Protein AF-A0A3D1TIN1-F1 (afdb_monomer)

Sequence (79 aa):
MRQSLSHPQQVGAICASSRSMGWTMTDAIGIGDAKNIVELGPGDGAFTEVILERMSPDAHLMAVEINPEFSARLRGRFP

Mean predicted aligned error: 7.55 Å

Nearest PDB structures (foldseek):
  7cvu-assembly2_B  TM=8.527E-01  e=1.715E-02  Niastella koreensis GR20-10
  3tfw-assembly1_B-2  TM=7.392E-01  e=2.242E-02  Klebsiella pneumoniae subsp. pneumoniae MGH 78578
  5k09-assembly7_G  TM=7.547E-01  e=5.010E-02  Rattus norvegicus
  5lr6-assembly3_C  TM=7.856E-01  e=5.357E-02  Rattus norvegicus
  5k0g-assembly2_B  TM=6.926E-01  e=8.009E-02  Rattus norvegicus

Radius of gyration: 12.86 Å; Cα contacts (8 Å, |Δi|>4): 77; chains: 1; bounding box: 29×20×37 Å

Structure (mmCIF, N/CA/C/O backbone):
data_AF-A0A3D1TIN1-F1
#
_entry.id   AF-A0A3D1TIN1-F1
#
loop_
_atom_site.group_PDB
_atom_site.id
_atom_site.type_symbol
_atom_site.label_atom_id
_atom_site.label_alt_id
_atom_site.label_comp_id
_atom_site.label_asym_id
_atom_site.label_entity_id
_atom_site.label_seq_id
_atom_site.pdbx_PDB_ins_code
_atom_site.Cartn_x
_atom_site.Cartn_y
_atom_site.Cartn_z
_atom_site.occupancy
_atom_site.B_iso_or_equiv
_atom_site.auth_seq_id
_atom_site.auth_comp_id
_atom_site.auth_asym_id
_atom_site.auth_atom_id
_atom_site.pdbx_PDB_model_num
ATOM 1 N N . MET A 1 1 ? 4.977 6.537 -18.848 1.00 46.34 1 MET A N 1
ATOM 2 C CA . MET A 1 1 ? 3.978 5.993 -19.801 1.00 46.34 1 MET A CA 1
ATOM 3 C C . MET A 1 1 ? 4.558 5.137 -20.942 1.00 46.34 1 MET A C 1
ATOM 5 O O . MET A 1 1 ? 3.772 4.619 -21.718 1.00 46.34 1 MET A O 1
ATOM 9 N N . ARG A 1 2 ? 5.883 4.933 -21.082 1.00 41.62 2 ARG A N 1
ATOM 10 C CA . ARG A 1 2 ? 6.465 4.251 -22.267 1.00 41.62 2 ARG A CA 1
ATOM 11 C C . ARG A 1 2 ? 6.966 2.810 -22.067 1.00 41.62 2 ARG A C 1
ATOM 13 O O . ARG A 1 2 ? 7.418 2.212 -23.030 1.00 41.62 2 ARG A O 1
ATOM 20 N N . GLN A 1 3 ? 6.870 2.241 -20.868 1.00 41.38 3 GLN A N 1
ATOM 21 C CA . GLN A 1 3 ? 7.423 0.905 -20.572 1.00 41.38 3 GLN A CA 1
ATOM 22 C C . GLN A 1 3 ? 6.361 -0.199 -20.443 1.00 41.38 3 GLN A C 1
ATOM 24 O O . GLN A 1 3 ? 6.693 -1.375 -20.524 1.00 41.38 3 GLN A O 1
ATOM 29 N N . SER A 1 4 ? 5.081 0.161 -20.305 1.00 48.69 4 SER A N 1
ATOM 30 C CA . SER A 1 4 ? 3.973 -0.789 -20.103 1.00 48.69 4 SER A CA 1
ATOM 31 C C . SER A 1 4 ? 3.560 -1.563 -21.365 1.00 48.69 4 SER A C 1
ATOM 33 O O . SER A 1 4 ? 2.656 -2.386 -21.300 1.00 48.69 4 SER A O 1
ATOM 35 N N . LEU A 1 5 ? 4.192 -1.300 -22.515 1.00 46.28 5 LEU A N 1
ATOM 36 C CA . LEU A 1 5 ? 3.815 -1.872 -23.815 1.00 46.28 5 LEU A CA 1
ATOM 37 C C . LEU A 1 5 ? 4.726 -3.016 -24.283 1.00 46.28 5 LEU A C 1
ATOM 39 O O . LEU A 1 5 ? 4.398 -3.669 -25.269 1.00 46.28 5 LEU A O 1
ATOM 43 N N . SER A 1 6 ? 5.851 -3.281 -23.611 1.00 45.06 6 SER A N 1
ATOM 44 C CA . SER A 1 6 ? 6.872 -4.173 -24.181 1.00 45.06 6 SER A CA 1
ATOM 45 C C . SER A 1 6 ? 6.727 -5.654 -23.811 1.00 45.06 6 SER A C 1
ATOM 47 O O . SER A 1 6 ? 7.314 -6.476 -24.502 1.00 45.06 6 SER A O 1
ATOM 49 N N . HIS A 1 7 ? 5.953 -6.028 -22.780 1.00 38.88 7 HIS A N 1
ATOM 50 C CA . HIS A 1 7 ? 5.829 -7.435 -22.350 1.00 38.88 7 HIS A CA 1
ATOM 51 C C . HIS A 1 7 ? 4.446 -7.758 -21.741 1.00 38.88 7 HIS A C 1
ATOM 53 O O . HIS A 1 7 ? 4.316 -7.873 -20.520 1.00 38.88 7 HIS A O 1
ATOM 59 N N . PRO A 1 8 ? 3.397 -7.958 -22.564 1.00 40.34 8 PRO A N 1
ATOM 60 C CA . PRO A 1 8 ? 2.049 -8.289 -22.082 1.00 40.34 8 PRO A CA 1
ATOM 61 C C . PRO A 1 8 ? 1.954 -9.642 -21.353 1.00 40.34 8 PRO A C 1
ATOM 63 O O . PRO A 1 8 ? 0.961 -9.908 -20.688 1.00 40.34 8 PRO A O 1
ATOM 66 N N . GLN A 1 9 ? 2.986 -10.486 -21.430 1.00 42.81 9 GLN A N 1
ATOM 67 C CA . GLN A 1 9 ? 3.059 -11.752 -20.690 1.00 42.81 9 GLN A CA 1
ATOM 68 C C . GLN A 1 9 ? 3.563 -11.599 -19.243 1.00 42.81 9 GLN A C 1
ATOM 70 O O . GLN A 1 9 ? 3.456 -12.543 -18.468 1.00 42.81 9 GLN A O 1
ATOM 75 N N . GLN A 1 10 ? 4.096 -10.429 -18.868 1.00 44.66 10 GLN A N 1
ATOM 76 C CA . GLN A 1 10 ? 4.640 -10.163 -17.527 1.00 44.66 10 GLN A CA 1
ATOM 77 C C . GLN A 1 10 ? 3.759 -9.236 -16.677 1.00 44.66 10 GLN A C 1
ATOM 79 O O . GLN A 1 10 ? 3.940 -9.169 -15.466 1.00 44.66 10 GLN A O 1
ATOM 84 N N . VAL A 1 11 ? 2.798 -8.538 -17.289 1.00 49.91 11 VAL A N 1
ATOM 85 C CA . VAL A 1 11 ? 1.940 -7.550 -16.621 1.00 49.91 11 VAL A CA 1
ATOM 86 C C . VAL A 1 11 ? 0.486 -7.979 -16.807 1.00 49.91 11 VAL A C 1
ATOM 88 O O . VAL A 1 11 ? -0.162 -7.606 -17.778 1.00 49.91 11 VAL A O 1
ATOM 91 N N . GLY A 1 12 ? -0.029 -8.797 -15.885 1.00 39.44 12 GLY A N 1
ATOM 92 C CA . GLY A 1 12 ? -1.396 -9.344 -15.922 1.00 39.44 12 GLY A CA 1
ATOM 93 C C . GLY A 1 12 ? -2.533 -8.318 -15.781 1.00 39.44 12 GLY A C 1
ATOM 94 O O . GLY A 1 12 ? -3.695 -8.707 -15.740 1.00 39.44 12 GLY A O 1
ATOM 95 N N . ALA A 1 13 ? -2.231 -7.021 -15.718 1.00 46.75 13 ALA A N 1
ATOM 96 C CA . ALA A 1 13 ? -3.217 -5.952 -15.630 1.00 46.75 13 ALA A CA 1
ATOM 97 C C . ALA A 1 13 ? -2.741 -4.725 -16.422 1.00 46.75 13 ALA A C 1
ATOM 99 O O . ALA A 1 13 ? -2.137 -3.800 -15.885 1.00 46.75 13 ALA A O 1
ATOM 100 N N . ILE A 1 14 ? -3.004 -4.708 -17.730 1.00 45.34 14 ILE A N 1
ATOM 101 C CA . ILE A 1 14 ? -2.834 -3.504 -18.553 1.00 45.34 14 ILE A CA 1
ATOM 102 C C . ILE A 1 14 ? -4.156 -2.733 -18.526 1.00 45.34 14 ILE A C 1
ATOM 104 O O . ILE A 1 14 ? -4.932 -2.753 -19.476 1.00 45.34 14 ILE A O 1
ATOM 108 N N . CYS A 1 15 ? -4.432 -2.052 -17.419 1.00 46.88 15 CYS A N 1
ATOM 109 C CA . CYS A 1 15 ? -5.280 -0.868 -17.458 1.00 46.88 15 CYS A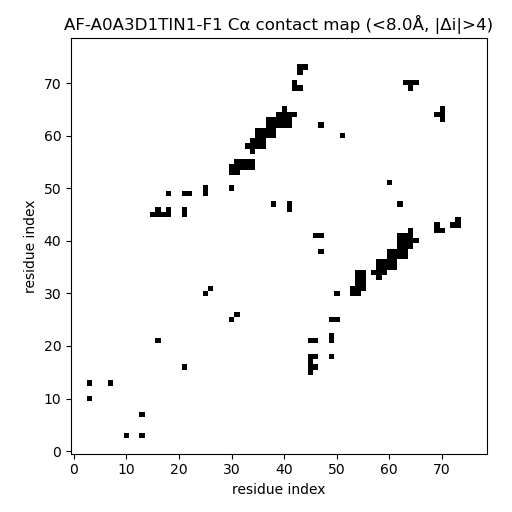 CA 1
ATOM 110 C C . CYS A 1 15 ? -4.911 0.041 -16.289 1.00 46.88 15 CYS A C 1
ATOM 112 O O . CYS A 1 15 ? -4.988 -0.374 -15.131 1.00 46.88 15 CYS A O 1
ATOM 114 N N . ALA A 1 16 ? -4.503 1.276 -16.601 1.00 54.47 16 ALA A N 1
ATOM 115 C CA . ALA A 1 16 ? -4.407 2.335 -15.607 1.00 54.47 16 ALA A CA 1
ATOM 116 C C . ALA A 1 16 ? -5.771 2.429 -14.927 1.00 54.47 16 ALA A C 1
ATOM 118 O O . ALA A 1 16 ? -6.775 2.783 -15.547 1.00 54.47 16 ALA A O 1
ATOM 119 N N . SER A 1 17 ? -5.817 1.996 -13.679 1.00 64.69 17 SER A N 1
ATOM 120 C CA . SER A 1 17 ? -7.072 1.849 -12.976 1.00 64.69 17 SER A CA 1
ATOM 121 C C . SER A 1 17 ? -7.486 3.207 -12.450 1.00 64.69 17 SER A C 1
ATOM 123 O O . SER A 1 17 ? -6.692 3.899 -11.813 1.00 64.69 17 SER A O 1
ATOM 125 N N . SER A 1 18 ? -8.709 3.635 -12.764 1.00 79.50 18 SER A N 1
ATOM 126 C CA . SER A 1 18 ? -9.200 4.905 -12.242 1.00 79.50 18 SER A CA 1
ATOM 127 C C . SER A 1 18 ? -9.251 4.841 -10.717 1.00 79.50 18 SER A C 1
ATOM 129 O O . SER A 1 18 ? -9.553 3.798 -10.132 1.00 79.50 18 SER A O 1
ATOM 131 N N . ARG A 1 19 ? -9.032 5.984 -10.059 1.00 81.88 19 ARG A N 1
ATOM 132 C CA . ARG A 1 19 ? -9.198 6.092 -8.603 1.00 81.88 19 ARG A CA 1
ATOM 133 C C . ARG A 1 19 ? -10.579 5.601 -8.154 1.00 81.88 19 ARG A C 1
ATOM 135 O O . ARG A 1 19 ? -10.681 4.925 -7.139 1.00 81.88 19 ARG A O 1
ATOM 142 N N . SER A 1 20 ? -11.626 5.886 -8.935 1.00 85.75 20 SER A N 1
ATOM 143 C CA . SER A 1 20 ? -12.986 5.403 -8.666 1.00 85.75 20 SER A CA 1
ATOM 144 C C . SER A 1 20 ? -13.084 3.878 -8.666 1.00 85.75 20 SER A C 1
ATOM 146 O O . SER A 1 20 ? -13.709 3.317 -7.773 1.00 85.75 20 SER A O 1
ATOM 148 N N . MET A 1 21 ? -12.431 3.200 -9.612 1.00 88.31 21 MET A N 1
ATOM 149 C CA . MET A 1 21 ? -12.399 1.741 -9.650 1.00 88.31 21 MET A CA 1
ATOM 150 C C . MET A 1 21 ? -11.624 1.176 -8.460 1.00 88.31 21 MET A C 1
ATOM 152 O O . MET A 1 21 ? -12.110 0.252 -7.814 1.00 88.31 21 MET A O 1
ATOM 156 N N . GLY A 1 22 ? -10.475 1.771 -8.121 1.00 89.12 22 GLY A N 1
ATOM 157 C CA . GLY A 1 22 ? -9.720 1.407 -6.921 1.00 89.12 22 GLY A CA 1
ATOM 158 C C . GLY A 1 22 ? -10.574 1.500 -5.657 1.00 89.12 22 GLY A C 1
ATOM 159 O O . GLY A 1 22 ? -10.596 0.571 -4.851 1.00 89.12 22 GLY A O 1
ATOM 160 N N . TRP A 1 23 ? -11.354 2.575 -5.519 1.00 91.38 23 TRP A N 1
ATOM 161 C CA . TRP A 1 23 ? -12.303 2.748 -4.418 1.00 91.38 23 TRP A CA 1
ATOM 162 C C . TRP A 1 23 ? -13.389 1.670 -4.419 1.00 91.38 23 TRP A C 1
ATOM 164 O O . TRP A 1 23 ? -13.552 0.975 -3.423 1.00 91.38 23 TRP A O 1
ATOM 174 N N . THR A 1 24 ? -14.099 1.456 -5.526 1.00 92.81 24 THR A N 1
ATOM 175 C CA . THR A 1 24 ? -15.157 0.433 -5.580 1.00 92.81 24 THR A CA 1
ATOM 176 C C . THR A 1 24 ? -14.626 -0.970 -5.278 1.00 92.81 24 THR A C 1
ATOM 178 O O . THR A 1 24 ? -15.239 -1.708 -4.512 1.00 92.81 24 THR A O 1
ATOM 181 N N . MET A 1 25 ? -13.468 -1.340 -5.829 1.00 91.12 25 MET A N 1
ATOM 182 C CA . MET A 1 25 ? -12.882 -2.666 -5.621 1.00 91.12 25 MET A CA 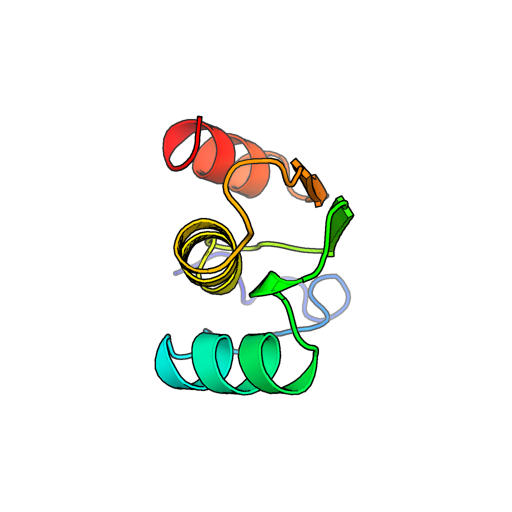1
ATOM 183 C C . MET A 1 25 ? -12.423 -2.878 -4.179 1.00 91.12 25 MET A C 1
ATOM 185 O O . MET A 1 25 ? -12.692 -3.927 -3.602 1.00 91.12 25 MET A O 1
ATOM 189 N N . THR A 1 26 ? -11.760 -1.885 -3.583 1.00 91.88 26 THR A N 1
ATOM 190 C CA . THR A 1 26 ? -11.311 -1.969 -2.183 1.00 91.88 26 THR A CA 1
ATOM 191 C C . THR A 1 26 ? -12.482 -1.933 -1.195 1.00 91.88 26 THR A C 1
ATOM 193 O O . THR A 1 26 ? -12.395 -2.518 -0.118 1.00 91.88 26 THR A O 1
ATOM 196 N N . ASP A 1 27 ? -13.604 -1.307 -1.568 1.00 91.81 27 ASP A N 1
ATOM 197 C CA . ASP A 1 27 ? -14.823 -1.280 -0.750 1.00 91.81 27 ASP A CA 1
ATOM 198 C C . ASP A 1 27 ? -15.478 -2.653 -0.705 1.00 91.81 27 ASP A C 1
ATOM 200 O O . ASP A 1 27 ? -15.765 -3.180 0.366 1.00 91.81 27 ASP A O 1
ATOM 204 N N . ALA A 1 28 ? -15.622 -3.269 -1.879 1.00 93.00 28 ALA A N 1
ATOM 205 C CA . ALA A 1 28 ? -16.262 -4.567 -2.035 1.00 93.00 28 ALA A CA 1
ATOM 206 C C . ALA A 1 28 ? -15.572 -5.691 -1.242 1.00 93.00 28 ALA A C 1
ATOM 208 O O . ALA A 1 28 ? -16.217 -6.682 -0.908 1.00 93.00 28 ALA A O 1
ATOM 209 N N . ILE A 1 29 ? -14.278 -5.545 -0.937 1.00 91.38 29 ILE A N 1
ATOM 210 C CA . ILE A 1 29 ? -13.504 -6.516 -0.150 1.00 91.38 29 ILE A CA 1
ATOM 211 C C . ILE A 1 29 ? -13.370 -6.141 1.333 1.00 91.38 29 ILE A C 1
ATOM 213 O O . ILE A 1 29 ? -12.669 -6.838 2.062 1.00 91.38 29 ILE A O 1
ATOM 217 N N . GLY A 1 30 ? -14.002 -5.052 1.787 1.00 94.12 30 GLY A N 1
ATOM 218 C CA . GLY A 1 30 ? -13.953 -4.629 3.188 1.00 94.12 30 GLY A CA 1
ATOM 219 C C . GLY A 1 30 ? -12.552 -4.223 3.655 1.00 94.12 30 GLY A C 1
ATOM 220 O O . GLY A 1 30 ? -12.157 -4.558 4.770 1.00 94.12 30 GLY A O 1
ATOM 221 N N . ILE A 1 31 ? -11.784 -3.511 2.815 1.00 95.44 31 ILE A N 1
ATOM 222 C CA . ILE A 1 31 ? -10.375 -3.163 3.099 1.00 95.44 31 ILE A CA 1
ATOM 223 C C . ILE A 1 31 ? -10.182 -2.466 4.462 1.00 95.44 31 ILE A C 1
ATOM 225 O O . ILE A 1 31 ? -9.135 -2.620 5.084 1.00 95.44 31 ILE A O 1
ATOM 229 N N 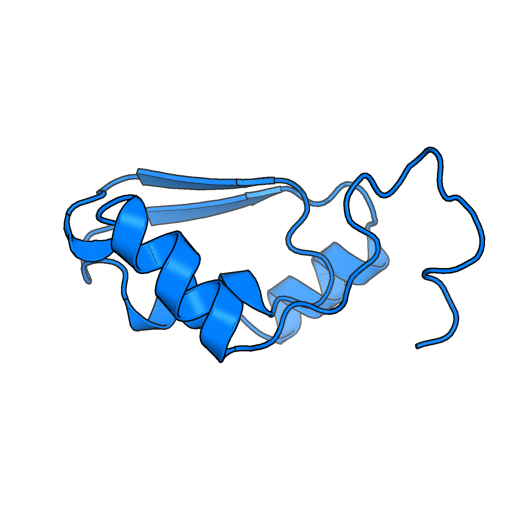. GLY A 1 32 ? -11.184 -1.715 4.933 1.00 95.62 32 GLY A N 1
ATOM 230 C CA . GLY A 1 32 ? -11.118 -0.962 6.189 1.00 95.62 32 GLY A CA 1
ATOM 231 C C . GLY A 1 32 ? -11.014 -1.839 7.437 1.00 95.62 32 GLY A C 1
ATOM 232 O O . GLY A 1 32 ? -10.430 -1.410 8.426 1.00 95.62 32 GLY A O 1
ATOM 233 N N . ASP A 1 33 ? -11.499 -3.081 7.374 1.00 95.88 33 ASP A N 1
ATOM 234 C CA . ASP A 1 33 ? -11.451 -4.029 8.494 1.00 95.88 33 ASP A CA 1
ATOM 235 C C . ASP A 1 33 ? -10.233 -4.970 8.417 1.00 95.88 33 ASP A C 1
ATOM 237 O O . ASP A 1 33 ? -9.928 -5.703 9.364 1.00 95.88 33 ASP A O 1
ATOM 241 N N . ALA A 1 34 ? -9.508 -4.956 7.294 1.00 96.31 34 ALA A N 1
ATOM 242 C CA . ALA A 1 34 ? -8.345 -5.804 7.081 1.00 96.31 34 ALA A CA 1
ATOM 243 C C . ALA A 1 34 ? -7.141 -5.315 7.902 1.00 96.31 34 ALA A C 1
ATOM 245 O O . ALA A 1 34 ? -6.785 -4.141 7.875 1.00 96.31 34 ALA A O 1
ATOM 246 N N . LYS A 1 35 ? -6.467 -6.239 8.601 1.00 97.56 35 LYS A N 1
ATOM 247 C CA . LYS A 1 35 ? -5.238 -5.946 9.368 1.00 97.56 35 LYS A CA 1
ATOM 248 C C . LYS A 1 35 ? -3.954 -6.180 8.583 1.00 97.56 35 LYS A C 1
ATOM 250 O O . LYS A 1 35 ? -2.944 -5.552 8.865 1.00 97.56 35 LYS A O 1
ATOM 255 N N . ASN A 1 36 ? -3.984 -7.078 7.604 1.00 97.69 36 ASN A N 1
ATOM 256 C CA . ASN A 1 36 ? -2.837 -7.391 6.759 1.00 97.69 36 ASN A CA 1
ATOM 257 C C . ASN A 1 36 ? -3.297 -7.392 5.309 1.00 97.69 36 ASN A C 1
ATOM 259 O O . ASN A 1 36 ? -4.224 -8.119 4.954 1.00 97.69 36 ASN A O 1
ATOM 263 N N . ILE A 1 37 ? -2.653 -6.574 4.488 1.00 97.44 37 ILE A N 1
ATOM 264 C CA . ILE A 1 37 ? -3.018 -6.353 3.096 1.00 97.44 37 ILE A CA 1
ATOM 265 C C . ILE A 1 37 ? -1.784 -6.640 2.251 1.00 97.44 37 ILE A C 1
ATOM 267 O O . ILE A 1 37 ? -0.696 -6.137 2.533 1.00 97.44 37 ILE A O 1
ATOM 271 N N . VAL A 1 38 ? -1.952 -7.459 1.215 1.00 96.38 38 VAL A N 1
ATOM 272 C CA . VAL A 1 38 ? -0.895 -7.749 0.245 1.00 96.38 38 VAL A CA 1
ATOM 273 C C . VAL A 1 38 ? -1.341 -7.254 -1.123 1.00 96.38 38 VAL A C 1
ATOM 275 O O . VAL A 1 38 ? -2.357 -7.707 -1.646 1.00 96.38 38 VAL A O 1
ATOM 278 N N . GLU A 1 39 ? -0.572 -6.339 -1.705 1.00 94.31 39 GLU A N 1
ATOM 279 C CA . GLU A 1 39 ? -0.772 -5.847 -3.067 1.00 94.31 39 GLU A CA 1
ATOM 280 C C . GLU A 1 39 ? 0.258 -6.500 -3.995 1.00 94.31 39 GLU A C 1
ATOM 282 O O . GLU A 1 39 ? 1.463 -6.274 -3.877 1.00 94.31 39 GLU A O 1
ATOM 287 N N . LEU A 1 40 ? -0.212 -7.343 -4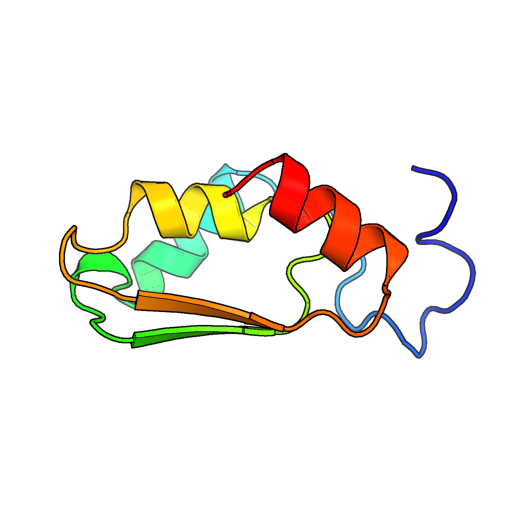.915 1.00 92.81 40 LEU A N 1
ATOM 288 C CA . LEU A 1 40 ? 0.634 -8.028 -5.892 1.00 92.81 40 LEU A CA 1
ATOM 289 C C . LEU A 1 40 ? 0.634 -7.241 -7.204 1.00 92.81 40 LEU A C 1
ATOM 291 O O . LEU A 1 40 ? -0.396 -7.148 -7.865 1.00 92.81 40 LEU A O 1
ATOM 295 N N . GLY A 1 41 ? 1.790 -6.703 -7.592 1.00 89.75 41 GLY A N 1
ATOM 296 C CA . GLY A 1 41 ? 1.916 -5.857 -8.780 1.00 89.75 41 GLY A CA 1
ATOM 297 C C . GLY A 1 41 ? 1.295 -4.463 -8.603 1.00 89.75 41 GLY A C 1
ATOM 298 O O . GLY A 1 41 ? 0.392 -4.115 -9.361 1.00 89.75 41 GLY A O 1
ATOM 299 N N . PRO A 1 42 ? 1.772 -3.647 -7.642 1.00 89.62 42 PRO A N 1
ATOM 300 C CA . PRO A 1 42 ? 1.287 -2.278 -7.409 1.00 89.62 42 PRO A CA 1
ATOM 301 C C . PRO A 1 42 ? 1.490 -1.331 -8.608 1.00 89.62 42 PRO A C 1
ATOM 303 O O . PRO A 1 42 ? 0.840 -0.288 -8.698 1.00 89.62 42 PRO A O 1
ATOM 306 N N . GLY A 1 43 ? 2.395 -1.657 -9.544 1.00 86.94 43 GLY A N 1
ATOM 307 C CA . GLY A 1 43 ? 2.581 -0.907 -10.786 1.00 86.94 43 GLY A CA 1
ATOM 308 C C . GLY A 1 43 ? 3.011 0.551 -10.569 1.00 86.94 43 GLY A C 1
ATOM 309 O O . GLY A 1 43 ? 4.158 0.850 -10.231 1.00 86.94 43 GLY A O 1
ATOM 310 N N . ASP A 1 44 ? 2.121 1.501 -10.848 1.00 83.06 44 ASP A N 1
ATOM 311 C CA . ASP A 1 44 ? 2.335 2.936 -10.609 1.00 83.06 44 ASP A CA 1
ATOM 312 C C . ASP A 1 44 ? 1.751 3.446 -9.279 1.00 83.06 44 ASP A C 1
ATOM 314 O O . ASP A 1 44 ? 1.986 4.602 -8.906 1.00 83.06 44 ASP A O 1
ATOM 318 N N . GLY A 1 45 ? 1.068 2.573 -8.535 1.00 89.44 45 GLY A N 1
ATOM 319 C CA . GLY A 1 45 ? 0.543 2.832 -7.199 1.00 89.44 45 GLY A CA 1
ATOM 320 C C . GLY A 1 45 ? -0.876 3.389 -7.166 1.00 89.44 45 GLY A C 1
ATOM 321 O O . GLY A 1 45 ? -1.271 3.958 -6.151 1.00 89.44 45 GLY A O 1
ATOM 322 N N . ALA A 1 46 ? -1.640 3.270 -8.259 1.00 88.38 46 ALA A N 1
ATOM 323 C CA . ALA A 1 46 ? -3.030 3.727 -8.305 1.00 88.38 46 ALA A CA 1
ATOM 324 C C . ALA A 1 46 ? -3.921 3.057 -7.238 1.00 88.38 46 ALA A C 1
ATOM 326 O O . ALA A 1 46 ? -4.760 3.725 -6.636 1.00 88.38 46 ALA A O 1
ATOM 327 N N . PHE A 1 47 ? -3.729 1.758 -6.979 1.00 90.88 47 PHE A N 1
ATOM 328 C CA . PHE A 1 47 ? -4.422 1.050 -5.896 1.00 90.88 47 PHE A CA 1
ATOM 329 C C . PHE A 1 47 ? -3.741 1.255 -4.549 1.00 90.88 47 PHE A C 1
ATOM 331 O O . PHE A 1 47 ? -4.450 1.492 -3.576 1.00 90.88 47 PHE A O 1
ATOM 338 N N . THR A 1 48 ? -2.405 1.241 -4.497 1.00 93.81 48 THR A N 1
ATOM 339 C CA . THR A 1 48 ? -1.627 1.528 -3.281 1.00 93.81 48 THR A CA 1
ATOM 340 C C . THR A 1 48 ? -2.132 2.776 -2.555 1.00 93.81 48 THR A C 1
ATOM 342 O O . THR A 1 48 ? -2.394 2.727 -1.359 1.00 93.81 48 THR A O 1
ATOM 345 N N . GLU A 1 49 ? -2.344 3.878 -3.278 1.00 94.25 49 GLU A N 1
ATOM 346 C CA . GLU A 1 49 ? -2.857 5.130 -2.709 1.00 94.25 49 GLU A CA 1
ATOM 347 C C . GLU A 1 49 ? -4.248 4.961 -2.084 1.00 94.25 49 GLU A C 1
ATOM 349 O O . GLU A 1 49 ? -4.473 5.369 -0.948 1.00 94.25 49 GLU A O 1
ATOM 354 N N . VAL A 1 50 ? -5.169 4.296 -2.785 1.00 94.75 50 VAL A N 1
ATOM 355 C CA . VAL A 1 50 ? -6.525 4.050 -2.275 1.00 94.75 50 VAL A CA 1
ATOM 356 C C . VAL A 1 50 ? -6.512 3.104 -1.074 1.00 94.75 50 VAL A C 1
ATOM 358 O O . VAL A 1 50 ? -7.283 3.293 -0.139 1.00 94.75 50 VAL A O 1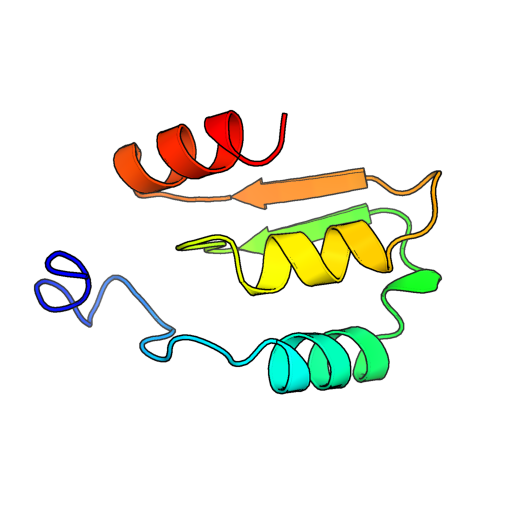
ATOM 361 N N . ILE A 1 51 ? -5.650 2.089 -1.077 1.00 95.25 51 ILE A N 1
ATOM 362 C CA . ILE A 1 51 ? -5.506 1.168 0.052 1.00 95.25 51 ILE A CA 1
ATOM 363 C C . ILE A 1 51 ? -5.012 1.935 1.281 1.00 95.25 51 ILE A C 1
ATOM 365 O O . ILE A 1 51 ? -5.625 1.820 2.338 1.00 95.25 51 ILE A O 1
ATOM 369 N N . LEU A 1 52 ? -3.964 2.751 1.140 1.00 95.50 52 LEU A N 1
ATOM 370 C CA . LEU A 1 52 ? -3.416 3.565 2.231 1.00 95.50 52 LEU A CA 1
ATOM 371 C C . LEU A 1 52 ? -4.439 4.566 2.788 1.00 95.50 52 LEU A C 1
ATOM 373 O O . LEU A 1 52 ? -4.491 4.776 3.995 1.00 95.50 52 LEU A O 1
ATOM 377 N N . GLU A 1 53 ? -5.278 5.155 1.932 1.00 95.44 53 GLU A N 1
ATOM 378 C CA . GLU A 1 53 ? -6.357 6.064 2.352 1.00 95.44 53 GLU A CA 1
ATOM 379 C 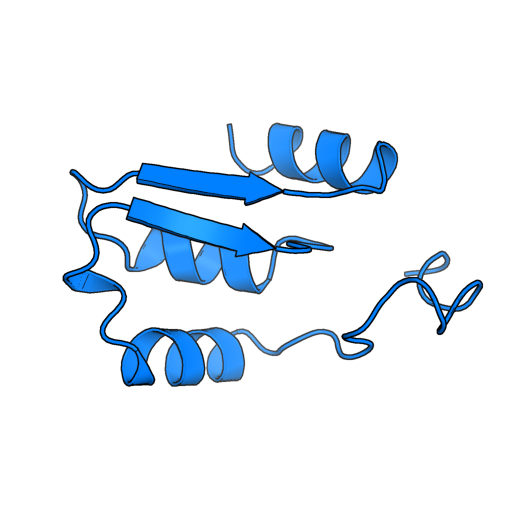C . GLU A 1 53 ? -7.450 5.376 3.182 1.00 95.44 53 GLU A C 1
ATOM 381 O O . GLU A 1 53 ? -8.177 6.045 3.917 1.00 95.44 53 GLU A O 1
ATOM 386 N N . ARG A 1 54 ? -7.617 4.059 3.030 1.00 95.44 54 ARG A N 1
ATOM 387 C CA . ARG A 1 54 ? -8.797 3.335 3.519 1.00 95.44 54 ARG A CA 1
ATOM 388 C C . ARG A 1 54 ? -8.516 2.265 4.550 1.00 95.44 54 ARG A C 1
ATOM 390 O O . ARG A 1 54 ? -9.443 1.859 5.248 1.00 95.44 54 ARG A O 1
ATOM 397 N N . MET A 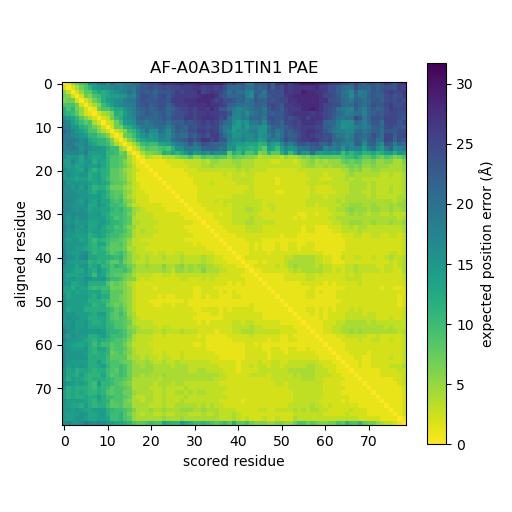1 55 ? -7.295 1.751 4.586 1.00 96.31 55 MET A N 1
ATOM 398 C CA . MET A 1 55 ? -6.897 0.752 5.561 1.00 96.31 55 MET A CA 1
ATOM 399 C C . MET A 1 55 ? -7.027 1.315 6.975 1.00 96.31 55 MET A C 1
ATOM 401 O O . MET A 1 55 ? -6.882 2.518 7.207 1.00 96.31 55 MET A O 1
ATOM 405 N N . SER A 1 56 ? -7.281 0.430 7.935 1.00 96.44 56 SER A N 1
ATOM 406 C CA . SER A 1 56 ? -7.254 0.819 9.340 1.00 96.44 56 SER A CA 1
ATOM 407 C C . SER A 1 56 ? -5.863 1.359 9.722 1.00 96.44 56 SER A C 1
ATOM 409 O O . SER A 1 56 ? -4.859 0.830 9.239 1.00 96.44 56 SER A O 1
ATOM 411 N N . PRO A 1 57 ? -5.757 2.355 10.624 1.00 94.81 57 PRO A N 1
ATOM 412 C CA . PRO A 1 57 ? -4.467 2.903 11.059 1.00 94.81 57 PRO A CA 1
ATOM 413 C C . PRO A 1 57 ? -3.509 1.878 11.683 1.00 94.81 57 PRO A C 1
ATOM 415 O O . PRO A 1 57 ? -2.307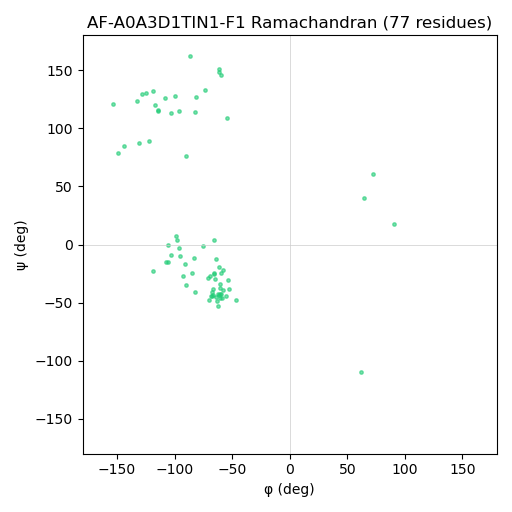 2.117 11.744 1.00 94.81 57 PRO A O 1
ATOM 418 N N . ASP A 1 58 ? -4.036 0.757 12.178 1.00 96.12 58 ASP A N 1
ATOM 419 C CA . ASP A 1 58 ? -3.275 -0.348 12.769 1.00 96.12 58 ASP A CA 1
ATOM 420 C C . ASP A 1 58 ? -3.032 -1.517 11.800 1.00 96.12 58 ASP A C 1
ATOM 422 O O . ASP A 1 58 ? -2.555 -2.573 12.213 1.00 96.12 58 ASP A O 1
ATOM 426 N N . ALA A 1 59 ? -3.386 -1.356 10.526 1.00 97.56 59 ALA A N 1
ATOM 427 C CA . ALA A 1 59 ? -3.157 -2.365 9.508 1.00 97.56 59 ALA A CA 1
ATOM 428 C C . ALA A 1 59 ? -1.756 -2.243 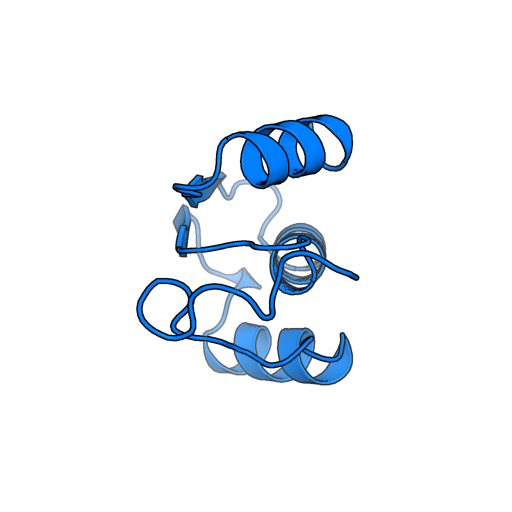8.886 1.00 97.56 59 ALA A C 1
ATOM 430 O O . ALA A 1 59 ? -1.093 -1.207 8.951 1.00 97.56 59 ALA A O 1
ATOM 431 N N . HIS A 1 60 ? -1.319 -3.313 8.226 1.00 97.31 60 HIS A N 1
ATOM 432 C CA . HIS A 1 60 ? -0.058 -3.375 7.496 1.00 97.31 60 HIS A CA 1
ATOM 433 C C . HIS A 1 60 ? -0.301 -3.656 6.015 1.00 97.31 60 HIS A C 1
ATOM 435 O O . HIS A 1 60 ? -1.025 -4.590 5.666 1.00 97.31 60 HIS A O 1
ATOM 441 N N . LEU A 1 61 ? 0.349 -2.878 5.149 1.00 96.50 61 LEU A N 1
ATOM 442 C CA . LEU A 1 61 ? 0.364 -3.088 3.704 1.00 96.50 61 LEU A CA 1
ATOM 443 C C . LEU A 1 61 ? 1.742 -3.587 3.259 1.00 96.50 61 LEU A C 1
ATOM 445 O O . LEU A 1 61 ? 2.757 -2.944 3.516 1.00 96.50 61 LEU A O 1
ATOM 449 N N . MET A 1 62 ? 1.769 -4.712 2.545 1.00 95.94 62 MET A N 1
ATOM 450 C CA . MET A 1 62 ? 2.940 -5.211 1.830 1.00 95.94 62 MET A CA 1
ATOM 451 C C . MET A 1 62 ? 2.673 -5.192 0.327 1.00 95.94 62 MET A C 1
ATOM 453 O O . MET A 1 62 ? 1.844 -5.949 -0.174 1.00 95.94 62 MET A O 1
ATOM 457 N N . ALA A 1 63 ? 3.413 -4.363 -0.403 1.00 94.38 63 ALA A N 1
ATOM 458 C CA . ALA A 1 63 ? 3.355 -4.321 -1.857 1.00 94.38 63 ALA A CA 1
ATOM 459 C C . ALA A 1 63 ? 4.532 -5.101 -2.467 1.00 94.38 63 ALA A C 1
ATOM 461 O O . ALA A 1 63 ? 5.692 -4.872 -2.116 1.00 94.38 63 ALA A O 1
ATOM 462 N N . VAL A 1 64 ? 4.241 -6.025 -3.384 1.00 93.19 64 VAL A N 1
ATOM 463 C CA . VAL A 1 64 ? 5.232 -6.890 -4.040 1.00 93.19 64 VAL A CA 1
ATOM 464 C C . VAL A 1 64 ? 5.291 -6.557 -5.525 1.00 93.19 64 VAL A C 1
ATOM 466 O O . VAL A 1 64 ? 4.328 -6.770 -6.256 1.00 93.19 64 VAL A O 1
ATOM 469 N N . GLU A 1 65 ? 6.443 -6.064 -5.976 1.00 90.31 65 GLU A N 1
ATOM 470 C CA . GLU A 1 65 ? 6.697 -5.675 -7.365 1.00 90.31 65 GLU A CA 1
ATOM 471 C C . GLU A 1 65 ? 7.983 -6.338 -7.868 1.00 90.31 65 GLU A C 1
ATOM 473 O O . GLU A 1 65 ? 9.026 -6.255 -7.216 1.00 90.31 65 GLU A O 1
ATOM 478 N N . ILE A 1 66 ? 7.905 -6.991 -9.029 1.00 89.38 66 ILE A N 1
ATOM 479 C CA . ILE A 1 66 ? 9.035 -7.700 -9.644 1.00 89.38 66 ILE A CA 1
ATOM 480 C C . ILE A 1 66 ? 9.920 -6.763 -10.468 1.00 89.38 66 ILE A C 1
ATOM 482 O O . ILE A 1 66 ? 11.102 -7.041 -10.662 1.00 89.38 66 ILE A O 1
ATOM 486 N N . ASN A 1 67 ? 9.365 -5.651 -10.956 1.00 87.75 67 ASN A N 1
ATOM 487 C CA . ASN A 1 67 ? 10.109 -4.649 -11.694 1.00 87.75 67 ASN A CA 1
ATOM 488 C C . ASN A 1 67 ? 10.839 -3.702 -10.714 1.00 87.75 67 ASN A C 1
ATOM 490 O O . ASN A 1 67 ? 10.195 -2.921 -10.005 1.00 87.75 67 ASN A O 1
ATOM 494 N N . PRO A 1 68 ? 12.184 -3.701 -10.684 1.00 88.31 68 PRO A N 1
ATOM 495 C CA . PRO A 1 68 ? 12.941 -2.904 -9.720 1.00 88.31 68 PRO A CA 1
ATOM 496 C C . PRO A 1 68 ? 12.762 -1.389 -9.903 1.00 88.31 68 PRO A C 1
ATOM 498 O O . PRO A 1 68 ? 12.816 -0.655 -8.918 1.00 88.31 68 PRO A O 1
ATOM 501 N N . GLU A 1 69 ? 12.508 -0.910 -11.124 1.00 88.38 69 GLU A N 1
ATOM 502 C CA . GLU A 1 69 ? 12.260 0.511 -11.403 1.00 88.38 69 GLU A CA 1
ATOM 503 C C . GLU A 1 69 ? 10.926 0.963 -10.797 1.00 88.38 69 GLU A C 1
ATOM 505 O O . GLU A 1 69 ? 10.849 2.005 -10.141 1.00 88.38 69 GLU A O 1
ATOM 510 N N . PHE A 1 70 ? 9.875 0.156 -10.958 1.00 87.38 70 PHE A N 1
ATOM 511 C CA . PHE A 1 70 ? 8.572 0.445 -10.359 1.00 87.38 70 PHE A CA 1
ATOM 512 C C . PHE A 1 70 ? 8.621 0.334 -8.838 1.00 87.38 70 PHE A C 1
ATOM 514 O O . PHE A 1 70 ? 8.110 1.221 -8.157 1.00 87.38 70 PHE A O 1
ATOM 521 N N . SER A 1 71 ? 9.315 -0.675 -8.304 1.00 90.12 71 SER A N 1
ATOM 522 C CA . SER A 1 71 ? 9.523 -0.811 -6.860 1.00 90.12 71 SER A CA 1
ATOM 523 C C . SER A 1 71 ? 10.244 0.407 -6.267 1.00 90.12 71 SER A C 1
ATOM 525 O O . SER A 1 71 ? 9.800 0.956 -5.259 1.00 90.12 71 SER A O 1
ATOM 527 N N . ALA A 1 72 ? 11.316 0.885 -6.910 1.00 90.75 72 ALA A N 1
ATOM 528 C CA . ALA A 1 72 ? 12.040 2.075 -6.465 1.00 90.75 72 ALA A CA 1
ATOM 529 C C . ALA A 1 72 ? 11.159 3.334 -6.502 1.00 90.75 72 ALA A C 1
ATOM 531 O O . ALA A 1 72 ? 11.151 4.112 -5.547 1.00 90.75 72 ALA A O 1
ATOM 532 N N . ARG A 1 73 ? 10.370 3.512 -7.571 1.00 90.69 73 ARG A N 1
ATOM 533 C CA . ARG A 1 73 ? 9.422 4.628 -7.690 1.00 90.69 73 ARG A CA 1
ATOM 534 C C . ARG A 1 73 ? 8.353 4.593 -6.598 1.00 90.69 73 ARG A C 1
ATOM 536 O O . ARG A 1 73 ? 8.049 5.635 -6.027 1.00 90.69 73 ARG A O 1
ATOM 543 N N . LEU A 1 74 ? 7.799 3.416 -6.304 1.00 91.62 74 LEU A N 1
ATOM 544 C CA . LEU A 1 74 ? 6.784 3.244 -5.263 1.00 91.62 74 LEU A CA 1
ATOM 545 C C . LEU A 1 74 ? 7.331 3.573 -3.877 1.00 91.62 74 LEU A C 1
ATOM 547 O O . LEU A 1 74 ? 6.701 4.355 -3.180 1.00 91.62 74 LEU A O 1
ATOM 551 N N . ARG A 1 75 ? 8.530 3.093 -3.519 1.00 91.56 75 ARG A N 1
ATOM 552 C CA . ARG A 1 75 ? 9.182 3.456 -2.243 1.00 91.56 75 ARG A CA 1
ATOM 553 C C . ARG A 1 75 ? 9.449 4.954 -2.114 1.00 91.56 75 ARG A C 1
ATOM 555 O O . ARG A 1 75 ? 9.387 5.495 -1.021 1.00 91.56 75 ARG A O 1
ATOM 562 N N . GLY A 1 76 ? 9.760 5.631 -3.221 1.00 92.69 76 GLY A N 1
ATOM 563 C CA . GLY A 1 76 ? 9.937 7.084 -3.218 1.00 92.69 76 GLY A CA 1
ATOM 564 C C . GLY A 1 76 ? 8.629 7.859 -3.026 1.00 92.69 76 GLY A C 1
ATOM 565 O O . GLY A 1 76 ? 8.653 8.969 -2.505 1.00 92.69 76 GLY A O 1
ATOM 566 N N . ARG A 1 77 ? 7.495 7.289 -3.455 1.00 93.12 77 ARG A N 1
ATOM 567 C CA . ARG A 1 77 ? 6.166 7.912 -3.362 1.00 93.12 77 ARG A CA 1
ATOM 568 C C . ARG A 1 77 ? 5.446 7.581 -2.049 1.00 93.12 77 ARG A C 1
ATOM 570 O O . ARG A 1 77 ? 4.728 8.434 -1.539 1.00 93.12 77 ARG A O 1
ATOM 577 N N . PHE A 1 78 ? 5.642 6.375 -1.525 1.00 90.50 78 PHE A N 1
ATOM 578 C CA . PHE A 1 78 ? 4.993 5.840 -0.328 1.00 90.50 78 PHE A CA 1
ATOM 579 C C . PHE A 1 78 ? 6.066 5.242 0.605 1.00 90.50 78 PHE A C 1
ATOM 581 O O . PHE A 1 78 ? 6.408 4.066 0.448 1.00 90.50 78 PHE A O 1
ATOM 588 N N . PRO A 1 79 ? 6.666 6.060 1.489 1.00 71.31 79 PRO A N 1
ATOM 589 C CA . PRO A 1 79 ? 7.701 5.615 2.421 1.00 71.31 79 PRO A CA 1
ATOM 590 C C . PRO A 1 79 ? 7.153 4.792 3.592 1.00 71.31 79 PRO A C 1
ATOM 592 O O . PRO A 1 79 ? 5.995 5.032 4.005 1.00 71.31 79 PRO A O 1
#

pLDDT: mean 82.03, std 19.48, range [38.88, 97.69]

Foldseek 3Di:
DPPLPPCCPVQVDPDPAALVNLQVVCVVVVLQPAQEEEAECCPQVSNVVVSVVRHHPNHDYHYDHPDVVSVVNCVVVPD

Secondary structure (DSSP, 8-state):
--STTS-TTT-S--S---HHHHHHHHHHTTGGG-SEEEEE--TTSHHHHHHHHHS-TT-EEEEE-S-HHHHHHHHHH--

Solvent-accessible surface area (backbone atoms only — not comparable to full-atom values): 4972 Å² total; per-residue (Å²): 140,85,72,84,78,81,52,77,90,78,46,97,70,91,63,92,61,50,64,67,54,35,47,54,57,43,53,76,70,46,41,51,80,39,54,72,45,77,41,79,60,45,66,92,33,56,49,53,54,47,47,68,76,44,38,36,94,86,36,46,80,48,75,47,56,91,49,66,69,42,41,52,53,46,48,74,74,58,120